Protein AF-A0A418JIR7-F1 (afdb_monomer_lite)

Foldseek 3Di:
DDPDDDDPDDPPDPPPPDQWDADPVRKTKHFDWWKWFAAQDKWFKFAPDPDPDPPGGPDIDHHRDMFIFGMWIDPPQFIWTWGADPVRGIIITGQFGWPPDDPDPTPTDDGSTDIGGPDD

Sequence (120 aa):
MEEGEVKQQEKKQVVKKTDWNKNKFGTWWKNEQATFKNGKEEIQVWTEGPFRIKGNEAGKLQPGTTINYDEVMLQDGHVWVGYDSFEGERLYLPVREWNGVAPPNHGLDELWGTINCVKI

Structure (mmCIF, N/CA/C/O backbone):
data_AF-A0A418JIR7-F1
#
_entry.id   AF-A0A418JIR7-F1
#
loop_
_atom_site.group_PDB
_atom_site.id
_atom_site.type_symbol
_atom_site.label_atom_id
_atom_site.label_alt_id
_atom_site.label_comp_id
_atom_site.label_asym_id
_atom_site.label_entity_id
_atom_site.label_seq_id
_atom_site.pdbx_PDB_ins_code
_atom_site.Cartn_x
_atom_site.Cartn_y
_atom_site.Cartn_z
_atom_site.occupancy
_atom_site.B_iso_or_equiv
_atom_site.auth_seq_id
_atom_site.auth_comp_id
_atom_site.auth_asym_id
_atom_site.auth_atom_id
_atom_site.pdbx_PDB_model_num
ATOM 1 N N . MET A 1 1 ? 28.979 5.745 -54.010 1.00 40.91 1 MET A N 1
ATOM 2 C CA . MET A 1 1 ? 28.923 6.189 -52.603 1.00 40.91 1 MET A CA 1
ATOM 3 C C . MET A 1 1 ? 27.454 6.322 -52.294 1.00 40.91 1 MET A C 1
ATOM 5 O O . MET A 1 1 ? 26.820 7.223 -52.818 1.00 40.91 1 MET A O 1
ATOM 9 N N . GLU A 1 2 ? 26.902 5.315 -51.633 1.00 43.56 2 GLU A N 1
ATOM 10 C CA . GLU A 1 2 ? 25.467 5.172 -51.405 1.00 43.56 2 GLU A CA 1
ATOM 11 C C . GLU A 1 2 ? 25.254 5.396 -49.909 1.00 43.56 2 GLU A C 1
ATOM 13 O O . GLU A 1 2 ? 25.610 4.550 -49.089 1.00 43.56 2 GLU A O 1
ATOM 18 N N . GLU A 1 3 ? 24.807 6.599 -49.547 1.00 46.19 3 GLU A N 1
ATOM 19 C CA . GLU A 1 3 ? 24.424 6.919 -48.175 1.00 46.19 3 GLU A CA 1
ATOM 20 C C . GLU A 1 3 ? 23.059 6.280 -47.914 1.00 46.19 3 GLU A C 1
ATOM 22 O O . GLU A 1 3 ? 22.012 6.788 -48.311 1.00 46.19 3 GLU A O 1
ATOM 27 N N . GLY A 1 4 ? 23.094 5.096 -47.305 1.00 39.72 4 GLY A N 1
ATOM 28 C CA . GLY A 1 4 ? 21.908 4.377 -46.867 1.00 39.72 4 GLY A CA 1
ATOM 29 C C . GLY A 1 4 ? 21.246 5.089 -45.689 1.00 39.72 4 GLY A C 1
ATOM 30 O O . GLY A 1 4 ? 21.764 5.095 -44.575 1.00 39.72 4 GLY A O 1
ATOM 31 N N . GLU A 1 5 ? 20.079 5.664 -45.952 1.00 52.94 5 GLU A N 1
ATOM 32 C CA . GLU A 1 5 ? 19.146 6.237 -44.986 1.00 52.94 5 GLU A CA 1
ATOM 33 C C . GLU A 1 5 ? 18.751 5.188 -43.922 1.00 52.94 5 GLU A C 1
ATOM 35 O O . GLU A 1 5 ? 18.120 4.167 -44.220 1.00 52.94 5 GLU A O 1
ATOM 40 N N . VAL A 1 6 ? 19.130 5.416 -42.661 1.00 46.94 6 VAL A N 1
ATOM 41 C CA . VAL A 1 6 ? 18.803 4.519 -41.542 1.00 46.94 6 VAL A CA 1
ATOM 42 C C . VAL A 1 6 ? 17.342 4.732 -41.140 1.00 46.94 6 VAL A C 1
ATOM 44 O O . VAL A 1 6 ? 17.013 5.609 -40.344 1.00 46.94 6 VAL A O 1
ATOM 47 N N . LYS A 1 7 ? 16.440 3.911 -41.687 1.00 40.41 7 LYS A N 1
ATOM 48 C CA . LYS A 1 7 ? 15.027 3.876 -41.285 1.00 40.41 7 LYS A CA 1
ATOM 49 C C . LYS A 1 7 ? 14.902 3.309 -39.869 1.00 40.41 7 LYS A C 1
ATOM 51 O O . LYS A 1 7 ? 15.023 2.101 -39.663 1.00 40.41 7 LYS A O 1
ATOM 56 N N . GLN A 1 8 ? 14.635 4.176 -38.894 1.00 41.47 8 GLN A N 1
ATOM 57 C CA . GLN A 1 8 ? 14.252 3.774 -37.541 1.00 41.47 8 GLN A CA 1
ATOM 58 C C . GLN A 1 8 ? 12.915 3.022 -37.594 1.00 41.47 8 GLN A C 1
ATOM 60 O O . GLN A 1 8 ? 11.850 3.604 -37.782 1.00 41.47 8 GLN A O 1
ATOM 65 N N . GLN A 1 9 ? 12.977 1.698 -37.461 1.00 37.78 9 GLN A N 1
ATOM 66 C CA . GLN A 1 9 ? 11.797 0.857 -37.307 1.00 37.78 9 GLN A CA 1
ATOM 67 C C . GLN A 1 9 ? 11.269 0.986 -35.877 1.00 37.78 9 GLN A C 1
ATOM 69 O O . GLN A 1 9 ? 11.790 0.390 -34.934 1.00 37.78 9 GLN A O 1
ATOM 74 N N . GLU A 1 10 ? 10.210 1.774 -35.733 1.00 48.31 10 GLU A N 1
ATOM 75 C CA . GLU A 1 10 ? 9.391 1.858 -34.532 1.00 48.31 10 GLU A CA 1
ATOM 76 C C . GLU A 1 10 ? 8.773 0.473 -34.260 1.00 48.31 10 GLU A C 1
ATOM 78 O O . GLU A 1 10 ? 7.893 -0.001 -34.987 1.00 48.31 10 GLU A O 1
ATOM 83 N N . LYS A 1 11 ? 9.273 -0.235 -33.238 1.00 40.53 11 LYS A N 1
ATOM 84 C CA . LYS A 1 11 ? 8.686 -1.501 -32.784 1.00 40.53 11 LYS A CA 1
ATOM 85 C C . LYS A 1 11 ? 7.297 -1.219 -32.210 1.00 40.53 11 LYS A C 1
ATOM 87 O O . LYS A 1 11 ? 7.151 -0.973 -31.016 1.00 40.53 11 LYS A O 1
ATOM 92 N N . LYS A 1 12 ? 6.266 -1.313 -33.054 1.00 42.75 12 LYS A N 1
ATOM 93 C CA . LYS A 1 12 ? 4.868 -1.462 -32.629 1.00 42.75 12 LYS A CA 1
ATOM 94 C C . LYS A 1 12 ? 4.725 -2.781 -31.874 1.00 42.75 12 LYS A C 1
ATOM 96 O O . LYS A 1 12 ? 4.469 -3.835 -32.452 1.00 42.75 12 LYS A O 1
ATOM 101 N N . GLN A 1 13 ? 4.946 -2.720 -30.567 1.00 39.22 13 GLN A N 1
ATOM 102 C CA . GLN A 1 13 ? 4.640 -3.806 -29.655 1.00 39.22 13 GLN A CA 1
ATOM 103 C C . GLN A 1 13 ? 3.121 -3.998 -29.671 1.00 39.22 13 GLN A C 1
ATOM 105 O O . GLN A 1 13 ? 2.370 -3.056 -29.430 1.00 39.22 13 GLN A O 1
ATOM 110 N N . VAL A 1 14 ? 2.667 -5.203 -30.018 1.00 45.50 14 VAL A N 1
ATOM 111 C CA . VAL A 1 14 ? 1.256 -5.599 -29.947 1.00 45.50 14 VAL A CA 1
ATOM 112 C C . VAL A 1 14 ? 0.835 -5.488 -28.483 1.00 45.50 14 VAL A C 1
ATOM 114 O O . VAL A 1 14 ? 1.116 -6.379 -27.681 1.00 45.50 14 VAL A O 1
ATOM 117 N N . VAL A 1 15 ? 0.239 -4.354 -28.112 1.00 48.41 15 VAL A N 1
ATOM 118 C CA . VAL A 1 15 ? -0.262 -4.102 -26.761 1.00 48.41 15 VAL A CA 1
ATOM 119 C C . VAL A 1 15 ? -1.428 -5.059 -26.548 1.00 48.41 15 VAL A C 1
ATOM 121 O O . VAL A 1 15 ? -2.556 -4.789 -26.959 1.00 48.41 15 VAL A O 1
ATOM 124 N N . LYS A 1 16 ? -1.163 -6.217 -25.928 1.00 49.16 16 LYS A N 1
ATOM 125 C CA . LYS A 1 16 ? -2.219 -6.958 -25.234 1.00 49.16 16 LYS A CA 1
ATOM 126 C C . LYS A 1 16 ? -2.874 -5.938 -24.309 1.00 49.16 16 LYS A C 1
ATOM 128 O O . LYS A 1 16 ? -2.177 -5.332 -23.503 1.00 49.16 16 LYS A O 1
ATOM 133 N N . LYS A 1 17 ? -4.168 -5.683 -24.498 1.00 50.69 17 LYS A N 1
ATOM 134 C CA . LYS A 1 17 ? -4.921 -4.685 -23.740 1.00 50.69 17 LYS A CA 1
ATOM 135 C C . LYS A 1 17 ? -4.984 -5.150 -22.286 1.00 50.69 17 LYS A C 1
ATOM 137 O O . LYS A 1 17 ? -5.842 -5.943 -21.923 1.00 50.69 17 LYS A O 1
ATOM 142 N N . THR A 1 18 ? -3.996 -4.758 -21.499 1.00 64.19 18 THR A N 1
ATOM 143 C CA . THR A 1 18 ? -3.972 -4.954 -20.056 1.00 64.19 18 THR A CA 1
ATOM 144 C C . THR A 1 18 ? -4.526 -3.694 -19.415 1.00 64.19 18 THR A C 1
ATOM 146 O O . THR A 1 18 ? -4.143 -2.605 -19.834 1.00 64.19 18 THR A O 1
ATOM 149 N N . ASP A 1 19 ? -5.336 -3.814 -18.365 1.00 81.12 19 ASP A N 1
ATOM 150 C CA . ASP A 1 19 ? -5.818 -2.660 -17.577 1.00 81.12 19 ASP A CA 1
ATOM 151 C C . ASP A 1 19 ? -4.695 -1.940 -16.799 1.00 81.12 19 ASP A C 1
ATOM 153 O O . ASP A 1 19 ? -4.929 -0.972 -16.081 1.00 81.12 19 ASP A O 1
ATOM 157 N N . TRP A 1 20 ? -3.460 -2.424 -16.944 1.00 83.50 20 TRP A N 1
ATOM 158 C CA . TRP A 1 20 ? -2.257 -1.893 -16.332 1.00 83.50 20 TRP A CA 1
ATOM 159 C C . TRP A 1 20 ? -1.692 -0.715 -17.125 1.00 83.50 20 TRP A C 1
ATOM 161 O O . TRP A 1 20 ? -1.268 -0.854 -18.273 1.00 83.50 20 TRP A O 1
ATOM 171 N N . ASN A 1 21 ? -1.617 0.428 -16.459 1.00 87.38 21 ASN A N 1
ATOM 172 C CA . ASN A 1 21 ? -0.887 1.613 -16.875 1.00 87.38 21 ASN A CA 1
ATOM 173 C C . ASN A 1 21 ? 0.527 1.586 -16.284 1.00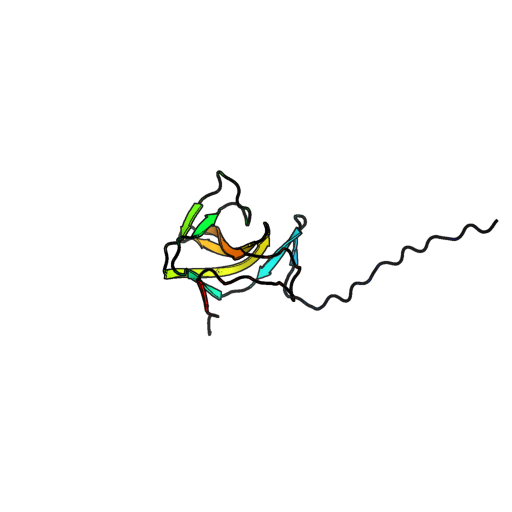 87.38 21 ASN A C 1
ATOM 175 O O . ASN A 1 21 ? 0.767 0.964 -15.252 1.00 87.38 21 ASN A O 1
ATOM 179 N N . LYS A 1 22 ? 1.478 2.281 -16.914 1.00 86.00 22 LYS A N 1
ATOM 180 C CA . LYS A 1 22 ? 2.845 2.439 -16.395 1.00 86.00 22 LYS A CA 1
ATOM 181 C C . LYS A 1 22 ? 3.175 3.918 -16.254 1.00 86.00 22 LYS A C 1
ATOM 183 O O . LYS A 1 22 ? 2.992 4.675 -17.204 1.00 86.00 22 LYS A O 1
ATOM 188 N N . ASN A 1 23 ? 3.650 4.338 -15.084 1.00 83.69 23 ASN A N 1
ATOM 189 C CA . ASN A 1 23 ? 4.041 5.729 -14.849 1.00 83.69 23 ASN A CA 1
ATOM 190 C C . ASN A 1 23 ? 5.514 5.993 -15.244 1.00 83.69 23 ASN A C 1
ATOM 192 O O . ASN A 1 23 ? 6.262 5.076 -15.590 1.00 83.69 23 ASN A O 1
ATOM 196 N N . LYS A 1 24 ? 5.949 7.262 -15.168 1.00 82.62 24 LYS A N 1
ATOM 197 C CA . LYS A 1 24 ? 7.333 7.682 -15.482 1.00 82.62 24 LYS A CA 1
ATOM 198 C C . LYS A 1 24 ? 8.393 7.031 -14.580 1.00 82.62 24 LYS A C 1
ATOM 200 O O . LYS A 1 24 ? 9.535 6.897 -15.002 1.00 82.62 24 LYS A O 1
ATOM 205 N N . PHE A 1 25 ? 8.009 6.613 -13.375 1.00 78.19 25 PHE A N 1
ATOM 206 C CA . PHE A 1 25 ? 8.864 5.912 -12.410 1.00 78.19 25 PHE A CA 1
ATOM 207 C C . PHE A 1 25 ? 8.950 4.403 -12.678 1.00 78.19 25 PHE A C 1
ATOM 209 O O . PHE A 1 25 ? 9.634 3.673 -11.967 1.00 78.19 25 PHE A O 1
ATOM 216 N N . GLY A 1 26 ? 8.243 3.914 -13.697 1.00 83.12 26 GLY A N 1
ATOM 217 C CA . GLY A 1 26 ? 8.179 2.502 -14.032 1.00 83.12 26 GLY A CA 1
ATOM 218 C C . GLY A 1 26 ? 7.242 1.677 -13.152 1.00 83.12 26 GLY A C 1
ATOM 219 O O . GLY A 1 26 ? 7.160 0.470 -13.379 1.00 83.12 26 GLY A O 1
ATOM 220 N N . THR A 1 27 ? 6.509 2.306 -12.225 1.00 85.56 27 THR A N 1
ATOM 221 C CA . THR A 1 27 ? 5.429 1.663 -11.468 1.00 85.56 27 THR A CA 1
ATOM 222 C C . THR A 1 27 ? 4.327 1.272 -12.434 1.00 85.56 27 THR A C 1
ATOM 224 O O . THR A 1 27 ? 3.820 2.120 -13.181 1.00 85.56 27 THR A O 1
ATOM 227 N N . TRP A 1 28 ? 3.928 0.007 -12.397 1.00 89.31 28 TRP A N 1
ATOM 228 C CA . TRP A 1 28 ? 2.680 -0.403 -13.025 1.00 89.31 28 TRP A CA 1
ATOM 229 C C . TRP A 1 28 ? 1.540 -0.145 -12.057 1.00 89.31 28 TRP A C 1
ATOM 231 O O . TRP A 1 28 ? 1.688 -0.435 -10.878 1.00 89.31 28 TRP A O 1
ATOM 241 N N . TRP A 1 29 ? 0.419 0.375 -12.529 1.00 90.69 29 TRP A N 1
ATOM 242 C CA . TRP A 1 29 ? -0.764 0.599 -11.708 1.00 90.69 29 TRP A CA 1
ATOM 243 C C . TRP A 1 29 ? -2.030 0.322 -12.509 1.00 90.69 29 TRP A C 1
ATOM 245 O O . TRP A 1 29 ? -2.052 0.478 -13.731 1.00 90.69 29 TRP A O 1
ATOM 255 N N . LYS A 1 30 ? -3.085 -0.108 -11.830 1.00 89.88 30 LYS A N 1
ATOM 256 C CA . LYS A 1 30 ? -4.428 -0.240 -12.392 1.00 89.88 30 LYS A CA 1
ATOM 257 C C . LYS A 1 30 ? -5.457 0.107 -11.329 1.00 89.88 30 LYS A C 1
ATOM 259 O O . LYS A 1 30 ? -5.216 -0.114 -10.144 1.00 89.88 30 LYS A O 1
ATOM 264 N N . ASN A 1 31 ? -6.623 0.554 -11.773 1.00 89.94 31 ASN A N 1
ATOM 265 C CA . ASN A 1 31 ? -7.767 0.703 -10.885 1.00 89.94 31 ASN A CA 1
ATOM 266 C C . ASN A 1 31 ? -8.448 -0.655 -10.757 1.00 89.94 31 ASN A C 1
ATOM 268 O O . ASN A 1 31 ? -8.892 -1.236 -11.748 1.00 89.94 31 ASN A O 1
ATOM 272 N N . GLU A 1 32 ? -8.506 -1.165 -9.539 1.00 88.19 32 GLU A N 1
ATOM 273 C CA . GLU A 1 32 ? -9.194 -2.401 -9.204 1.00 88.19 32 GLU A CA 1
ATOM 274 C C . GLU A 1 32 ? -9.780 -2.234 -7.812 1.00 88.19 32 GLU A C 1
ATOM 276 O O . GLU A 1 32 ? -9.047 -2.044 -6.847 1.00 88.19 32 GLU A O 1
ATOM 281 N N . GLN A 1 33 ? -11.104 -2.321 -7.727 1.00 89.69 33 GLN A N 1
ATOM 282 C CA . GLN A 1 33 ? -11.802 -2.279 -6.455 1.00 89.69 33 GLN A CA 1
ATOM 283 C C . G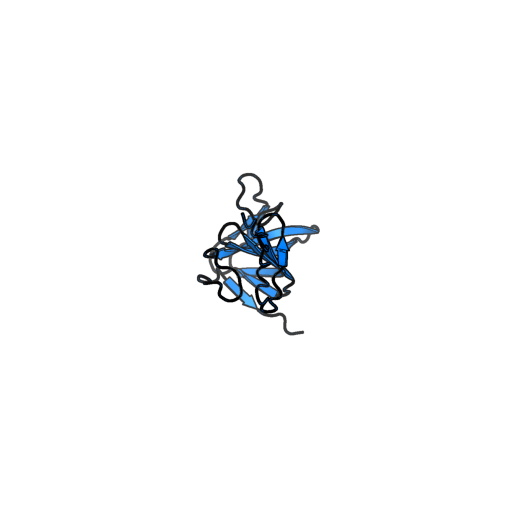LN A 1 33 ? -12.012 -3.691 -5.935 1.00 89.69 33 GLN A C 1
ATOM 285 O O . GLN A 1 33 ? -12.729 -4.489 -6.546 1.00 89.69 33 GLN A O 1
ATOM 290 N N . ALA A 1 34 ? -11.395 -4.001 -4.801 1.00 90.44 34 ALA A N 1
ATOM 291 C CA . ALA A 1 34 ? -11.657 -5.239 -4.092 1.00 90.44 34 ALA A CA 1
ATOM 292 C C . ALA A 1 34 ? -11.364 -5.094 -2.599 1.00 90.44 34 ALA A C 1
ATOM 294 O O . ALA A 1 34 ? -10.894 -4.068 -2.105 1.00 90.44 34 ALA A O 1
ATOM 295 N N . THR A 1 35 ? -11.654 -6.162 -1.871 1.00 91.75 35 THR A N 1
ATOM 296 C CA . THR A 1 35 ? -11.464 -6.222 -0.433 1.00 91.75 35 THR A CA 1
ATOM 297 C C . THR A 1 35 ? -10.294 -7.142 -0.121 1.00 91.75 35 THR A C 1
ATOM 299 O O . THR A 1 35 ? -10.368 -8.347 -0.366 1.00 91.75 35 THR A O 1
ATOM 302 N N . PHE A 1 36 ? -9.221 -6.602 0.450 1.00 93.31 36 PHE A N 1
ATOM 303 C CA . PHE A 1 36 ? -8.110 -7.393 0.967 1.00 93.31 36 PHE A CA 1
ATOM 304 C C . PHE A 1 36 ? -8.315 -7.657 2.457 1.00 93.31 36 PHE A C 1
ATOM 306 O O . PHE A 1 36 ? -8.449 -6.738 3.262 1.00 93.31 36 PHE A O 1
ATOM 313 N N . LYS A 1 37 ? -8.323 -8.930 2.839 1.00 92.88 37 LYS A N 1
ATOM 314 C CA . LYS A 1 37 ? -8.278 -9.357 4.233 1.00 92.88 37 LYS A CA 1
ATOM 315 C C . LYS A 1 37 ? -6.876 -9.844 4.548 1.00 92.88 37 LYS A C 1
ATOM 317 O O . LYS A 1 37 ? -6.432 -10.837 3.968 1.00 92.88 37 LYS A O 1
ATOM 322 N N . ASN A 1 38 ? -6.227 -9.169 5.489 1.00 93.38 38 ASN A N 1
ATOM 323 C CA . ASN A 1 38 ? -4.918 -9.547 5.986 1.00 93.38 38 ASN A CA 1
ATOM 324 C C . ASN A 1 38 ? -4.946 -10.971 6.558 1.00 93.38 38 ASN A C 1
ATOM 326 O O . ASN A 1 38 ? -5.926 -11.386 7.186 1.00 93.38 38 ASN A O 1
ATOM 330 N N . GLY A 1 39 ? -3.871 -11.716 6.316 1.00 91.62 39 GLY A N 1
ATOM 331 C CA . GLY A 1 39 ? -3.681 -13.074 6.790 1.00 91.62 39 GLY A CA 1
ATOM 332 C C . GLY A 1 39 ? -3.338 -13.129 8.277 1.00 91.62 39 GLY A C 1
ATOM 333 O O . GLY A 1 39 ? -4.062 -12.610 9.128 1.00 91.62 39 GLY A O 1
ATOM 334 N N . LYS A 1 40 ? -2.252 -13.840 8.591 1.00 88.75 40 LYS A N 1
ATOM 335 C CA . LYS A 1 40 ? -1.841 -14.146 9.971 1.00 88.75 40 LYS A CA 1
ATOM 336 C C . LYS A 1 40 ? -0.788 -13.191 10.527 1.00 88.75 40 LYS A C 1
ATOM 338 O O . LYS A 1 40 ? -0.619 -13.152 11.741 1.00 88.75 40 LYS A O 1
ATOM 343 N N . GLU A 1 41 ? -0.093 -12.459 9.667 1.00 90.44 41 GLU A N 1
ATOM 344 C CA . GLU A 1 41 ? 1.036 -11.610 10.045 1.00 90.44 41 GLU A CA 1
ATOM 345 C C . GLU A 1 41 ? 0.669 -10.130 9.951 1.00 90.44 41 GLU A C 1
ATOM 347 O O . GLU A 1 41 ? -0.226 -9.734 9.202 1.00 90.44 41 GLU A O 1
ATOM 352 N N . GLU A 1 42 ? 1.333 -9.305 10.758 1.00 93.56 42 GLU A N 1
ATOM 353 C CA . GLU A 1 42 ? 1.209 -7.857 10.637 1.00 93.56 42 GLU A CA 1
ATOM 354 C C . GLU A 1 42 ? 1.869 -7.403 9.333 1.00 93.56 42 GLU A C 1
ATOM 356 O O . GLU A 1 42 ? 3.005 -7.785 9.051 1.00 93.56 42 GLU A O 1
ATOM 361 N N . ILE A 1 43 ? 1.200 -6.543 8.569 1.00 93.88 43 ILE A N 1
ATOM 362 C CA . ILE A 1 43 ? 1.782 -5.964 7.354 1.00 93.88 43 ILE A CA 1
ATOM 363 C C . ILE A 1 43 ? 2.084 -4.489 7.606 1.00 93.88 43 ILE A C 1
ATOM 365 O O . ILE A 1 43 ? 1.219 -3.734 8.050 1.00 93.88 43 ILE A O 1
ATOM 369 N N . GLN A 1 44 ? 3.313 -4.069 7.312 1.00 94.94 44 GLN A N 1
ATOM 370 C CA . GLN A 1 44 ? 3.704 -2.664 7.383 1.00 94.94 44 GLN A CA 1
ATOM 371 C C . GLN A 1 44 ? 2.973 -1.854 6.304 1.00 94.94 44 GLN A C 1
ATOM 373 O O . GLN A 1 44 ? 3.092 -2.145 5.114 1.00 94.94 44 GLN A O 1
ATOM 378 N N . VAL A 1 45 ? 2.251 -0.823 6.731 1.00 94.44 45 VAL A N 1
ATOM 379 C CA . VAL A 1 45 ? 1.585 0.159 5.874 1.00 94.44 45 V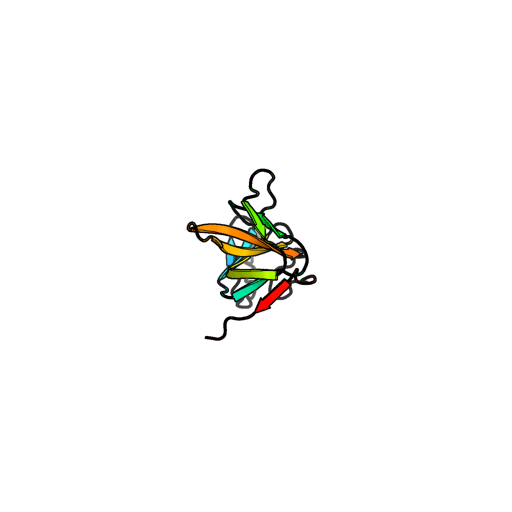AL A CA 1
ATOM 380 C C . VAL A 1 45 ? 2.526 1.332 5.642 1.00 94.44 45 VAL A C 1
ATOM 382 O O . VAL A 1 45 ? 3.214 1.782 6.567 1.00 94.44 45 VAL A O 1
ATOM 385 N N . TRP A 1 46 ? 2.530 1.835 4.416 1.00 94.94 46 TRP A N 1
ATOM 386 C CA . TRP A 1 46 ? 3.375 2.936 3.982 1.00 94.94 46 TRP A CA 1
ATOM 387 C C . TRP A 1 46 ? 2.526 4.118 3.527 1.00 94.94 46 TRP A C 1
ATOM 389 O O . TRP A 1 46 ? 1.413 3.945 3.025 1.00 94.94 46 TRP A O 1
ATOM 399 N N . THR A 1 47 ? 3.075 5.313 3.697 1.00 91.62 47 THR A N 1
ATOM 400 C CA . THR A 1 47 ? 2.555 6.561 3.135 1.00 91.62 47 THR A CA 1
ATOM 401 C C . THR A 1 47 ? 3.486 7.066 2.020 1.00 91.62 47 THR A C 1
ATOM 403 O O . THR A 1 47 ? 4.544 6.489 1.765 1.00 91.62 47 THR A O 1
ATOM 406 N N . GLU A 1 48 ? 3.071 8.107 1.301 1.00 87.44 48 GLU A N 1
ATOM 407 C CA . GLU A 1 48 ? 3.749 8.731 0.146 1.00 87.44 48 GLU A CA 1
ATOM 408 C C . GLU A 1 48 ? 3.902 7.883 -1.133 1.00 87.44 48 GLU A C 1
ATOM 410 O O . GLU A 1 48 ? 4.067 8.450 -2.216 1.00 87.44 48 GLU A O 1
ATOM 415 N N . GLY A 1 49 ? 3.814 6.551 -1.071 1.00 88.56 49 GLY A N 1
ATOM 416 C CA . GLY A 1 49 ? 3.781 5.715 -2.272 1.00 88.56 49 GLY A CA 1
ATOM 417 C C . GLY A 1 49 ? 4.097 4.233 -2.059 1.00 88.56 49 GLY A C 1
ATOM 418 O O . GLY A 1 49 ? 4.374 3.797 -0.942 1.00 88.56 49 GLY A O 1
ATOM 419 N N . PRO A 1 50 ? 4.113 3.443 -3.149 1.00 89.00 50 PRO A N 1
ATOM 420 C CA . PRO A 1 50 ? 4.430 2.016 -3.127 1.00 89.00 50 PRO A CA 1
ATOM 421 C C . PRO A 1 50 ? 5.952 1.769 -3.068 1.00 89.00 50 PRO A C 1
ATOM 423 O O . PRO A 1 50 ? 6.529 1.125 -3.947 1.00 89.00 50 PRO A O 1
ATOM 426 N N . PHE A 1 51 ? 6.614 2.331 -2.054 1.00 89.44 51 PHE A N 1
ATOM 427 C CA . PHE A 1 51 ? 8.051 2.198 -1.814 1.00 89.44 51 PHE A CA 1
ATOM 428 C C . PHE A 1 51 ? 8.321 1.971 -0.324 1.00 89.44 51 PHE A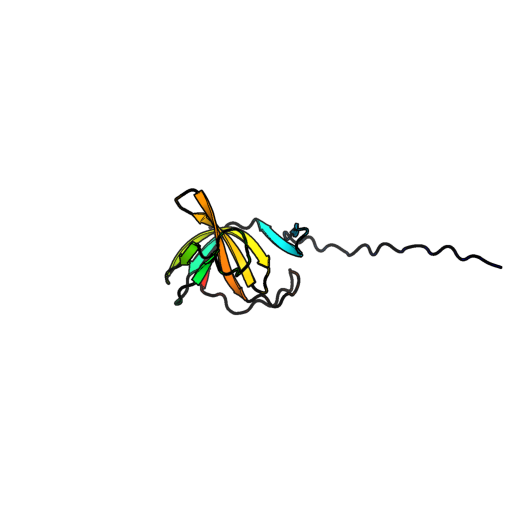 C 1
ATOM 430 O O . PHE A 1 51 ? 7.793 2.684 0.525 1.00 89.44 51 PHE A O 1
ATOM 437 N N . ARG A 1 52 ? 9.197 1.017 0.009 1.00 89.56 52 ARG A N 1
ATOM 438 C CA . ARG A 1 52 ? 9.605 0.743 1.398 1.00 89.56 52 ARG A CA 1
ATOM 439 C C . ARG A 1 52 ? 10.720 1.697 1.841 1.00 89.56 52 ARG A C 1
ATOM 441 O O . ARG A 1 52 ? 11.876 1.298 1.980 1.00 89.56 52 ARG A O 1
ATOM 448 N N . ILE A 1 53 ? 10.387 2.978 2.008 1.00 89.88 53 ILE A N 1
ATOM 449 C CA . ILE A 1 53 ? 11.331 4.037 2.402 1.00 89.88 53 ILE A CA 1
ATOM 450 C C . ILE A 1 53 ? 11.254 4.268 3.908 1.00 89.88 53 ILE A C 1
ATOM 452 O O . ILE A 1 53 ? 10.229 4.705 4.422 1.00 89.88 53 ILE A O 1
ATOM 456 N N . LYS A 1 54 ? 12.363 4.037 4.615 1.00 88.62 54 LYS A N 1
ATOM 457 C CA . LYS A 1 54 ? 12.466 4.318 6.053 1.00 88.62 54 LYS A CA 1
ATOM 458 C C . LYS A 1 54 ? 12.111 5.784 6.351 1.00 88.62 54 LYS A C 1
ATOM 460 O O . LYS A 1 54 ? 12.757 6.681 5.816 1.00 88.62 54 LYS A O 1
ATOM 465 N N . GLY A 1 55 ? 11.156 6.003 7.248 1.00 88.38 55 GLY A N 1
ATOM 466 C CA . GLY A 1 55 ? 10.570 7.303 7.583 1.00 88.38 55 GLY A CA 1
ATOM 467 C C . GLY A 1 55 ? 9.117 7.462 7.121 1.00 88.38 55 GLY A C 1
ATOM 468 O O . GLY A 1 55 ? 8.421 8.316 7.662 1.00 88.38 55 GLY A O 1
ATOM 469 N N . ASN A 1 56 ? 8.653 6.625 6.185 1.00 91.44 56 ASN A N 1
ATOM 470 C CA . ASN A 1 56 ? 7.313 6.701 5.591 1.00 91.44 56 ASN A CA 1
ATOM 471 C C . ASN A 1 56 ? 6.381 5.583 6.088 1.00 91.44 56 ASN A C 1
ATOM 473 O O . ASN A 1 56 ? 5.384 5.246 5.446 1.00 91.44 56 ASN A O 1
ATOM 477 N N . GLU A 1 57 ? 6.713 4.962 7.216 1.00 92.94 57 GLU A N 1
ATOM 478 C CA . GLU A 1 57 ? 5.858 3.999 7.897 1.00 92.94 57 GLU A CA 1
ATOM 479 C C . GLU A 1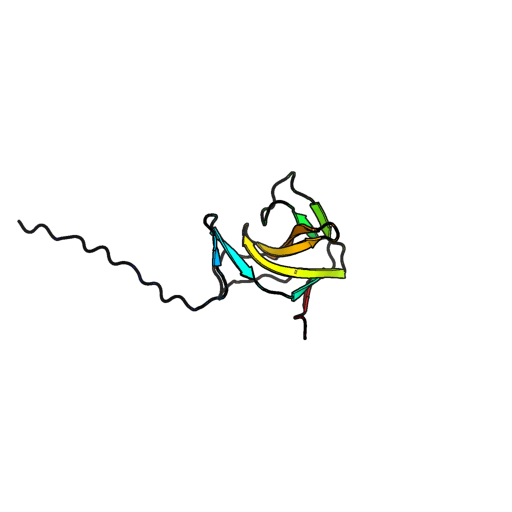 57 ? 4.613 4.693 8.479 1.00 92.94 57 GLU A C 1
ATOM 481 O O . GLU A 1 57 ? 4.713 5.446 9.444 1.00 92.94 57 GLU A O 1
ATOM 486 N N . ALA A 1 58 ? 3.426 4.406 7.938 1.00 91.56 58 ALA A N 1
ATOM 487 C CA . ALA A 1 58 ? 2.171 4.970 8.447 1.00 91.56 58 ALA A CA 1
ATOM 488 C C . ALA A 1 58 ? 1.636 4.198 9.666 1.00 91.56 58 ALA A C 1
ATOM 490 O O . ALA A 1 58 ? 1.102 4.766 10.615 1.00 91.56 58 ALA A O 1
ATOM 491 N N . GLY A 1 59 ? 1.774 2.872 9.650 1.00 91.88 59 GLY A N 1
ATOM 492 C CA . GLY A 1 59 ? 1.258 2.001 10.701 1.00 91.88 59 GLY A CA 1
ATOM 493 C C . GLY A 1 59 ? 1.355 0.532 10.318 1.00 91.88 59 GLY A C 1
ATOM 494 O O . GLY A 1 59 ? 1.960 0.182 9.311 1.00 91.88 59 GLY A O 1
ATOM 495 N N . LYS A 1 60 ? 0.753 -0.349 11.114 1.00 93.56 60 LYS A N 1
ATOM 496 C CA . LYS A 1 60 ? 0.716 -1.786 10.823 1.00 93.56 60 LYS A CA 1
ATOM 497 C C . LYS A 1 60 ? -0.713 -2.273 10.695 1.00 93.56 60 LYS A C 1
ATOM 499 O O . LYS A 1 60 ? -1.534 -2.049 11.585 1.00 93.56 60 LYS A O 1
ATOM 504 N N . LEU A 1 61 ? -0.990 -2.983 9.609 1.00 93.19 61 LEU A N 1
ATOM 505 C CA . LEU A 1 61 ? -2.251 -3.670 9.421 1.00 93.19 61 LEU A CA 1
ATOM 506 C C . LEU A 1 61 ? -2.239 -4.953 10.252 1.00 93.19 61 LEU A C 1
ATOM 508 O O . LEU A 1 61 ? -1.427 -5.847 10.018 1.00 93.19 61 LEU A O 1
ATOM 512 N N . GLN A 1 62 ? -3.143 -5.039 11.223 1.00 94.88 62 GLN A N 1
ATOM 513 C CA . GLN A 1 62 ? -3.235 -6.189 12.119 1.00 94.88 62 G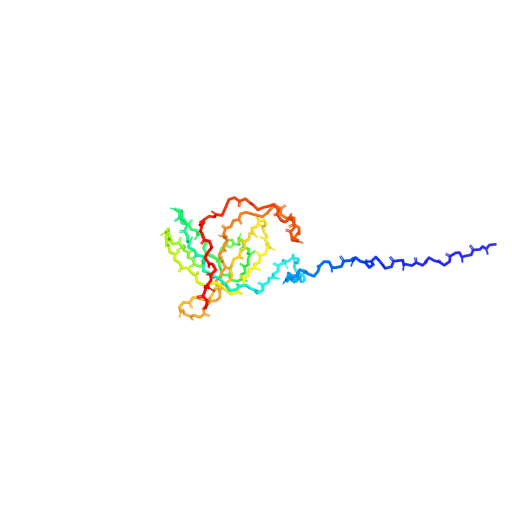LN A CA 1
ATOM 514 C C . GLN A 1 62 ? -3.750 -7.440 11.378 1.00 94.88 62 GLN A C 1
ATOM 516 O O . GLN A 1 62 ? -4.524 -7.304 10.418 1.00 94.88 62 GLN A O 1
ATOM 521 N N . PRO A 1 63 ? -3.367 -8.658 11.799 1.00 93.75 63 PRO A N 1
ATOM 522 C CA . PRO A 1 63 ? -3.870 -9.908 11.234 1.00 93.75 63 PRO A CA 1
ATOM 523 C C . PRO A 1 63 ? -5.400 -9.968 11.214 1.00 93.75 63 PRO A C 1
ATOM 525 O O . PRO A 1 63 ? -6.067 -9.509 12.140 1.00 93.75 63 PRO A O 1
ATOM 528 N N . GLY A 1 64 ? -5.978 -10.522 10.149 1.00 92.25 64 GLY A N 1
ATOM 529 C CA . GLY A 1 64 ? -7.431 -10.622 9.978 1.00 92.25 64 GLY A CA 1
ATOM 530 C C . GLY A 1 64 ? -8.159 -9.306 9.667 1.00 92.25 64 GLY A C 1
ATOM 531 O O . GLY A 1 64 ? -9.359 -9.353 9.372 1.00 92.25 64 GLY A O 1
ATOM 532 N N . THR A 1 65 ? -7.469 -8.159 9.686 1.00 91.56 65 THR A N 1
ATOM 533 C CA . THR A 1 65 ? -8.057 -6.857 9.334 1.00 91.56 65 THR A CA 1
ATOM 534 C C . THR A 1 65 ? -8.419 -6.824 7.860 1.00 91.56 65 THR A C 1
ATOM 536 O O . THR A 1 65 ? -7.695 -7.345 7.015 1.00 91.56 65 THR A O 1
ATOM 539 N N . THR A 1 66 ? -9.554 -6.211 7.548 1.00 91.88 66 THR A N 1
ATOM 540 C CA . THR A 1 66 ? -10.063 -6.104 6.184 1.00 91.88 66 THR A CA 1
ATOM 541 C C . THR A 1 66 ? -10.002 -4.656 5.721 1.00 91.88 66 THR A C 1
ATOM 543 O O . THR A 1 66 ? -10.441 -3.766 6.444 1.00 91.88 66 THR A O 1
ATOM 546 N N . ILE A 1 67 ? -9.469 -4.434 4.523 1.00 91.69 67 ILE A N 1
ATOM 547 C CA . ILE A 1 67 ? -9.372 -3.130 3.868 1.00 91.69 67 ILE A CA 1
ATOM 548 C C . ILE A 1 67 ? -10.009 -3.199 2.481 1.00 91.69 67 ILE A C 1
ATOM 550 O O . ILE A 1 67 ? -9.898 -4.206 1.780 1.00 91.69 67 ILE A O 1
ATOM 554 N N . ASN A 1 68 ? -10.687 -2.127 2.088 1.00 92.69 68 ASN A N 1
ATOM 555 C CA . ASN A 1 68 ? -11.195 -1.963 0.732 1.00 92.69 68 ASN A CA 1
ATOM 556 C C . ASN A 1 68 ? -10.217 -1.072 -0.016 1.00 92.69 68 ASN A C 1
ATOM 558 O O . ASN A 1 68 ? -9.966 0.044 0.427 1.00 92.69 68 ASN A O 1
ATOM 562 N N . TYR A 1 69 ? -9.660 -1.582 -1.104 1.00 93.44 69 TYR A N 1
ATOM 563 C CA . TYR A 1 69 ? -8.733 -0.850 -1.952 1.00 93.44 69 TYR A CA 1
ATOM 564 C C . TYR A 1 69 ? -9.384 -0.574 -3.304 1.00 93.44 69 TYR A C 1
ATOM 566 O O . TYR A 1 69 ? -10.287 -1.304 -3.716 1.00 93.44 69 TYR A O 1
ATOM 574 N N . ASP A 1 70 ? -8.919 0.466 -3.985 1.00 92.88 70 ASP A N 1
ATOM 575 C CA . ASP A 1 70 ? -9.392 0.871 -5.316 1.00 92.88 70 ASP A CA 1
ATOM 576 C C . ASP A 1 70 ? -8.285 0.888 -6.378 1.00 92.88 70 ASP A C 1
ATOM 578 O O . ASP A 1 70 ? -8.566 0.985 -7.578 1.00 92.88 70 ASP A O 1
ATOM 582 N N . GLU A 1 71 ? -7.032 0.733 -5.953 1.00 91.88 71 GLU A N 1
ATOM 583 C CA . GLU A 1 71 ? -5.865 0.769 -6.823 1.00 91.88 71 GLU A CA 1
ATOM 584 C C . GLU A 1 71 ? -4.906 -0.373 -6.499 1.00 91.88 71 GLU A C 1
ATOM 586 O O . GLU A 1 71 ? -4.683 -0.712 -5.337 1.00 91.88 71 GLU A O 1
ATOM 591 N N . VAL A 1 72 ? -4.300 -0.949 -7.535 1.00 92.00 72 VAL A N 1
ATOM 592 C CA . VAL A 1 72 ? -3.253 -1.966 -7.414 1.00 92.00 72 VAL A CA 1
ATOM 593 C C . VAL A 1 72 ? -2.024 -1.488 -8.161 1.00 92.00 72 VAL A C 1
ATOM 595 O O . VAL A 1 72 ? -2.120 -1.110 -9.328 1.00 92.00 72 VAL A O 1
ATOM 598 N N . MET A 1 73 ? -0.860 -1.564 -7.523 1.00 92.19 73 MET A N 1
ATOM 599 C CA . MET A 1 73 ? 0.418 -1.159 -8.098 1.00 92.19 73 MET A CA 1
ATOM 600 C C . MET A 1 73 ? 1.449 -2.291 -8.041 1.00 92.19 73 MET A C 1
ATOM 602 O O . MET A 1 73 ? 1.417 -3.138 -7.156 1.00 92.19 73 MET A O 1
ATOM 606 N N . LEU A 1 74 ? 2.390 -2.302 -8.982 1.00 89.94 74 LEU A N 1
ATOM 607 C CA . LEU A 1 74 ? 3.570 -3.165 -8.981 1.00 89.94 74 LEU A CA 1
ATOM 608 C C . LEU A 1 74 ? 4.800 -2.270 -8.952 1.00 89.94 74 LEU A C 1
ATOM 610 O O . LEU A 1 74 ? 5.073 -1.543 -9.916 1.00 89.94 74 LEU A O 1
ATOM 614 N N . GLN A 1 75 ? 5.512 -2.306 -7.833 1.00 89.62 75 GLN A N 1
ATOM 615 C CA . GLN A 1 75 ? 6.705 -1.502 -7.602 1.00 89.62 75 GLN A CA 1
ATOM 616 C C . GLN A 1 75 ? 7.549 -2.131 -6.495 1.00 89.62 75 GLN A C 1
ATOM 618 O O . GLN A 1 75 ? 7.028 -2.873 -5.667 1.00 89.62 75 GLN A O 1
ATOM 623 N N . ASP A 1 76 ? 8.851 -1.855 -6.483 1.00 88.19 76 ASP A N 1
ATOM 624 C CA . ASP A 1 76 ? 9.763 -2.284 -5.414 1.00 88.19 76 ASP A CA 1
ATOM 625 C C . ASP A 1 76 ? 9.739 -3.807 -5.146 1.00 88.19 76 ASP A C 1
ATOM 627 O O . ASP A 1 76 ? 9.870 -4.283 -4.018 1.00 88.19 76 ASP A O 1
ATOM 631 N N . GLY A 1 77 ? 9.501 -4.594 -6.200 1.00 88.06 77 GLY A N 1
ATOM 632 C CA . GLY A 1 77 ? 9.387 -6.051 -6.107 1.00 88.06 77 GLY A CA 1
ATOM 633 C C . GLY A 1 77 ? 8.173 -6.543 -5.311 1.00 88.06 77 GLY A C 1
ATOM 634 O O . GLY A 1 77 ? 8.185 -7.667 -4.826 1.00 88.06 77 GLY A O 1
ATOM 635 N N . HIS A 1 78 ? 7.143 -5.712 -5.138 1.00 91.00 78 HIS A N 1
ATOM 636 C CA . HIS A 1 78 ? 5.912 -6.059 -4.429 1.00 91.00 78 HIS A CA 1
ATOM 637 C C . HIS A 1 78 ? 4.680 -5.650 -5.234 1.00 91.00 78 HIS A C 1
ATOM 639 O O . HIS A 1 78 ? 4.708 -4.724 -6.054 1.00 91.00 78 HIS A O 1
ATOM 645 N N . VAL A 1 79 ? 3.580 -6.356 -4.984 1.00 91.50 79 VAL A N 1
ATOM 646 C CA . VAL A 1 79 ? 2.245 -5.882 -5.339 1.00 91.50 79 VAL A CA 1
ATOM 647 C C . VAL A 1 79 ? 1.722 -5.066 -4.175 1.00 91.50 79 VAL A C 1
ATOM 649 O O . VAL A 1 79 ? 1.677 -5.543 -3.041 1.00 91.50 79 VAL A O 1
ATOM 652 N N . TRP A 1 80 ? 1.292 -3.856 -4.478 1.00 94.19 80 TRP A N 1
ATOM 653 C CA . TRP A 1 80 ? 0.746 -2.907 -3.532 1.00 94.19 80 TRP A CA 1
ATOM 654 C C . TRP A 1 80 ? -0.722 -2.683 -3.824 1.00 94.19 80 TRP A C 1
ATOM 656 O O . TRP A 1 80 ? -1.139 -2.719 -4.982 1.00 94.19 80 TRP A O 1
ATOM 666 N N . VAL A 1 81 ? -1.485 -2.394 -2.784 1.00 94.81 81 VAL A N 1
ATOM 667 C CA . VAL A 1 81 ? -2.852 -1.903 -2.901 1.00 94.81 81 VAL A CA 1
ATOM 668 C C . VAL A 1 81 ? -2.954 -0.524 -2.265 1.00 94.81 81 VAL A C 1
ATOM 670 O O . VAL A 1 81 ? -2.340 -0.269 -1.227 1.00 94.81 81 VAL A O 1
ATOM 673 N N . GLY A 1 82 ? -3.683 0.365 -2.930 1.00 95.12 82 GLY A N 1
ATOM 674 C CA . GLY A 1 82 ? -3.940 1.732 -2.503 1.00 95.12 82 GLY A CA 1
ATOM 675 C C . GLY A 1 82 ? -5.338 1.823 -1.918 1.00 95.12 82 GLY A C 1
ATOM 676 O O . GLY A 1 82 ? -6.302 1.411 -2.565 1.00 95.12 82 GLY A O 1
ATOM 677 N N . TYR A 1 83 ? -5.433 2.326 -0.695 1.00 93.94 83 TYR A N 1
ATOM 678 C CA . TYR A 1 83 ? -6.701 2.544 -0.013 1.00 93.94 83 TYR A CA 1
ATOM 679 C C . TYR A 1 83 ? -6.652 3.842 0.780 1.00 93.94 83 TYR A C 1
ATOM 681 O O . TYR A 1 83 ? -5.586 4.276 1.216 1.00 93.94 83 TYR A O 1
ATOM 689 N N . ASP A 1 84 ? -7.812 4.448 0.985 1.00 92.69 84 ASP A N 1
ATOM 690 C CA . ASP A 1 84 ? -7.932 5.630 1.826 1.00 92.69 84 ASP A CA 1
ATOM 691 C C . ASP A 1 84 ? -8.234 5.221 3.270 1.00 92.69 84 ASP A C 1
ATOM 693 O O . ASP A 1 84 ? -9.084 4.365 3.548 1.00 92.69 84 ASP A O 1
ATOM 697 N N . SER A 1 85 ? -7.496 5.811 4.207 1.00 88.75 85 SER A N 1
ATOM 698 C CA . SER A 1 85 ? -7.727 5.640 5.637 1.00 88.75 85 SER A CA 1
ATOM 699 C C . SER A 1 85 ? -9.038 6.313 6.061 1.00 88.75 85 SER A C 1
ATOM 701 O O . SER A 1 85 ? -9.634 7.096 5.321 1.00 88.75 85 SER A O 1
ATOM 703 N N . PHE A 1 86 ? -9.486 6.057 7.294 1.00 83.88 86 PHE A N 1
ATOM 704 C CA . PHE A 1 86 ? -10.654 6.750 7.851 1.00 83.88 86 PHE A CA 1
ATOM 705 C C . PHE A 1 86 ? -10.476 8.281 7.893 1.00 83.88 86 PHE A C 1
ATOM 707 O O . PHE A 1 86 ? -11.453 9.019 7.802 1.00 83.88 86 PHE A O 1
ATOM 714 N N . GLU A 1 87 ? -9.234 8.756 7.993 1.00 87.06 87 GLU A N 1
ATOM 715 C CA . GLU A 1 87 ? -8.888 10.181 8.004 1.00 87.06 87 GLU A CA 1
ATOM 716 C C . GLU A 1 87 ? -8.739 10.768 6.587 1.00 87.06 87 GLU A C 1
ATOM 718 O O . GLU A 1 87 ? -8.488 11.962 6.439 1.00 87.06 87 GLU A O 1
ATOM 723 N N . GLY A 1 88 ? -8.928 9.953 5.540 1.00 88.12 88 GLY A N 1
ATOM 724 C CA . GLY A 1 88 ? -8.777 10.358 4.141 1.00 88.12 88 GLY A CA 1
ATOM 725 C C . GLY A 1 88 ? -7.324 10.405 3.662 1.00 88.12 88 GLY A C 1
ATOM 726 O O . GLY A 1 88 ? -7.037 11.034 2.646 1.00 88.12 88 GLY A O 1
ATOM 727 N N . GLU A 1 89 ? -6.401 9.770 4.388 1.00 90.75 89 GLU A N 1
ATOM 728 C CA . GLU A 1 89 ? -5.004 9.654 3.970 1.00 90.75 89 GLU A CA 1
ATOM 729 C C . GLU A 1 89 ? -4.822 8.460 3.025 1.00 90.75 89 GLU A C 1
ATOM 731 O O . GLU A 1 89 ? -5.297 7.359 3.313 1.00 90.75 89 GLU A O 1
ATOM 736 N N . ARG A 1 90 ? -4.108 8.666 1.912 1.00 93.50 90 ARG A N 1
ATOM 737 C CA . ARG A 1 90 ? -3.813 7.608 0.941 1.00 93.50 90 ARG A CA 1
ATOM 738 C C . ARG A 1 90 ? -2.703 6.706 1.469 1.00 93.50 90 ARG A C 1
ATOM 740 O O . ARG A 1 90 ? -1.549 7.123 1.573 1.00 93.50 90 ARG A O 1
ATOM 747 N N . LEU A 1 91 ? -3.054 5.457 1.744 1.00 95.06 91 LEU A N 1
ATOM 748 C CA . LEU A 1 91 ? -2.157 4.449 2.287 1.00 95.06 91 LEU A CA 1
ATOM 749 C C . LEU A 1 91 ? -1.849 3.367 1.255 1.00 95.06 91 LEU A C 1
ATOM 751 O O . LEU A 1 91 ? -2.687 2.991 0.432 1.00 95.06 91 LEU A O 1
ATOM 755 N N . TYR A 1 92 ? -0.628 2.845 1.336 1.00 95.31 92 TYR A N 1
ATOM 756 C CA . TYR A 1 92 ? -0.103 1.827 0.438 1.00 95.31 92 TYR A CA 1
ATOM 757 C C . TYR A 1 92 ? 0.278 0.591 1.243 1.00 95.31 92 TYR A C 1
ATOM 759 O O . TYR A 1 92 ? 1.119 0.636 2.145 1.00 95.31 92 TYR A O 1
ATOM 767 N N . LEU A 1 93 ? -0.345 -0.535 0.905 1.00 94.94 93 LEU A N 1
ATOM 768 C CA . LEU A 1 93 ? -0.131 -1.808 1.582 1.00 94.94 93 LEU A CA 1
ATOM 769 C C . LEU A 1 93 ? 0.478 -2.828 0.614 1.00 94.94 93 LEU A C 1
ATOM 771 O O . LEU A 1 93 ? -0.159 -3.148 -0.391 1.00 94.94 93 LEU A O 1
ATOM 775 N N . PRO A 1 94 ? 1.663 -3.384 0.903 1.00 94.75 94 PRO A N 1
ATOM 776 C CA . PRO A 1 94 ? 2.187 -4.512 0.149 1.00 94.75 94 PRO A CA 1
ATOM 777 C C . PRO A 1 94 ? 1.403 -5.780 0.514 1.00 94.75 94 PRO A C 1
ATOM 779 O O . PRO A 1 94 ? 1.298 -6.136 1.683 1.00 94.75 94 PRO A O 1
ATOM 782 N N . VAL A 1 95 ? 0.837 -6.467 -0.478 1.00 92.56 95 VAL A N 1
ATOM 783 C CA . VAL A 1 95 ? -0.013 -7.657 -0.258 1.00 92.56 95 VAL A CA 1
ATOM 784 C C . VAL A 1 95 ? 0.658 -8.969 -0.649 1.00 92.56 95 VAL A C 1
ATOM 786 O O . VAL A 1 95 ? 0.194 -10.031 -0.237 1.00 92.56 95 VAL A O 1
ATOM 789 N N . ARG A 1 96 ? 1.706 -8.914 -1.478 1.00 89.50 96 ARG A N 1
ATOM 790 C CA . ARG A 1 96 ? 2.538 -10.061 -1.878 1.00 89.50 96 ARG A CA 1
ATOM 791 C C . ARG A 1 96 ? 3.803 -9.592 -2.589 1.00 89.50 96 ARG A C 1
ATOM 793 O O . ARG A 1 96 ? 3.870 -8.452 -3.057 1.00 89.50 96 ARG A O 1
ATOM 800 N N . GLU A 1 97 ? 4.756 -10.499 -2.744 1.00 88.44 97 GLU A N 1
ATOM 801 C CA . GLU A 1 97 ? 5.948 -10.262 -3.552 1.00 88.44 97 GLU A CA 1
ATOM 802 C C . GLU A 1 97 ? 5.633 -10.312 -5.054 1.00 88.44 97 GLU A C 1
ATOM 804 O O . GLU A 1 97 ? 4.713 -10.987 -5.530 1.00 88.44 97 GLU A O 1
ATOM 809 N N . TRP A 1 98 ? 6.399 -9.534 -5.807 1.00 85.50 98 TRP A N 1
ATOM 810 C CA . TRP A 1 98 ? 6.343 -9.438 -7.252 1.00 85.50 98 TRP A CA 1
ATOM 811 C C . TRP A 1 98 ? 7.752 -9.563 -7.816 1.00 85.50 98 TRP A C 1
ATOM 813 O O . TRP A 1 98 ? 8.614 -8.716 -7.603 1.00 85.50 98 TRP A O 1
ATOM 823 N N . ASN A 1 99 ? 7.968 -10.582 -8.637 1.00 80.44 99 ASN A N 1
ATOM 824 C CA . ASN A 1 99 ? 9.262 -10.886 -9.249 1.00 80.44 99 ASN A CA 1
ATOM 825 C C . ASN A 1 99 ? 9.727 -9.896 -10.345 1.00 80.44 99 ASN A C 1
ATOM 827 O O . ASN A 1 99 ? 10.616 -10.216 -11.134 1.00 80.44 99 ASN A O 1
ATOM 831 N N . GLY A 1 100 ? 9.109 -8.717 -10.457 1.00 74.94 100 GLY A N 1
ATOM 832 C CA . GLY A 1 100 ? 9.451 -7.713 -11.468 1.00 74.94 100 GLY A CA 1
ATOM 833 C C . GLY A 1 100 ? 8.939 -8.024 -12.882 1.00 74.94 100 GLY A C 1
ATOM 834 O O . GLY A 1 100 ? 9.191 -7.250 -13.809 1.00 74.94 100 GLY A O 1
ATOM 835 N N . VAL A 1 101 ? 8.212 -9.131 -13.085 1.00 75.88 101 VAL A N 1
ATOM 836 C CA . VAL A 1 101 ? 7.684 -9.501 -14.406 1.00 75.88 101 VAL A CA 1
ATOM 837 C C . VAL A 1 101 ? 6.466 -8.653 -14.747 1.00 75.88 101 VAL A C 1
ATOM 839 O O . VAL A 1 101 ? 5.484 -8.614 -14.007 1.00 75.88 101 VAL A O 1
ATOM 842 N N . ALA A 1 102 ? 6.510 -7.990 -15.901 1.00 69.06 102 ALA A N 1
ATOM 843 C CA . ALA A 1 102 ? 5.392 -7.183 -16.364 1.00 69.06 102 ALA A CA 1
ATOM 844 C C . ALA A 1 102 ? 4.094 -8.023 -16.458 1.00 69.06 102 ALA A C 1
ATOM 846 O O . ALA A 1 102 ? 4.123 -9.158 -16.953 1.00 69.06 102 ALA A O 1
ATOM 847 N N . PRO A 1 103 ? 2.946 -7.478 -16.020 1.00 69.31 103 PRO A N 1
ATOM 848 C CA . PRO A 1 103 ? 1.651 -8.126 -16.216 1.00 69.31 103 PRO A CA 1
ATOM 849 C C . PRO A 1 103 ? 1.384 -8.368 -17.719 1.00 69.31 103 PRO A C 1
ATOM 851 O O . PRO A 1 103 ? 1.919 -7.641 -18.560 1.00 69.31 103 PRO A O 1
ATOM 854 N N . PRO A 1 104 ? 0.573 -9.374 -18.111 1.00 60.41 104 PRO A N 1
ATOM 855 C CA . PRO A 1 104 ? -0.298 -10.221 -17.285 1.00 60.41 104 PRO A CA 1
ATOM 856 C C . PRO A 1 104 ? 0.340 -11.543 -16.818 1.00 60.41 104 PRO A C 1
ATOM 858 O O . PRO A 1 104 ? -0.287 -12.290 -16.081 1.00 60.41 104 PRO A O 1
ATOM 861 N N . ASN A 1 105 ? 1.574 -11.849 -17.231 1.00 62.97 105 ASN A N 1
ATOM 862 C CA . ASN A 1 105 ? 2.291 -13.066 -16.824 1.00 62.97 105 ASN A CA 1
ATOM 863 C C . ASN A 1 105 ? 3.133 -12.820 -15.562 1.00 62.97 105 ASN A C 1
ATOM 865 O O . ASN A 1 105 ? 4.277 -13.260 -15.479 1.00 62.97 105 ASN A O 1
ATOM 869 N N . HIS A 1 106 ? 2.603 -12.057 -14.610 1.00 58.47 106 HIS A N 1
ATOM 870 C CA . HIS A 1 106 ? 3.280 -11.847 -13.337 1.00 58.47 106 HIS A CA 1
ATOM 871 C C . HIS A 1 106 ? 3.346 -13.178 -12.575 1.00 58.47 106 HIS A C 1
ATOM 873 O O . HIS A 1 106 ? 2.319 -13.786 -12.280 1.00 58.47 106 HIS A O 1
ATOM 879 N N . GLY A 1 107 ? 4.565 -13.653 -12.305 1.00 56.47 107 GLY A N 1
ATOM 880 C CA . GLY A 1 107 ? 4.784 -14.723 -11.340 1.00 56.47 107 GLY A CA 1
ATOM 881 C C . GLY A 1 107 ? 4.534 -14.111 -9.977 1.00 56.47 107 GLY A C 1
ATOM 882 O O . GLY A 1 107 ? 5.265 -13.215 -9.563 1.00 56.47 107 GLY A O 1
ATOM 883 N N . LEU A 1 108 ? 3.422 -14.488 -9.367 1.00 68.00 108 LEU A N 1
ATOM 884 C CA . LEU A 1 108 ? 2.991 -13.897 -8.121 1.00 68.00 108 LEU A CA 1
ATOM 885 C C . LEU A 1 108 ? 3.150 -14.938 -7.005 1.00 68.00 108 LEU A C 1
ATOM 887 O O . LEU A 1 108 ? 2.514 -15.993 -7.065 1.00 68.00 108 LEU A O 1
ATOM 891 N N . ASP A 1 109 ? 3.951 -14.624 -5.990 1.00 69.75 109 ASP A N 1
ATOM 892 C CA . ASP A 1 109 ? 4.148 -15.462 -4.796 1.00 69.75 109 ASP A CA 1
ATOM 893 C C . ASP A 1 109 ? 2.906 -15.491 -3.904 1.00 69.75 109 ASP A C 1
ATOM 895 O O . ASP A 1 109 ? 1.958 -14.752 -4.156 1.00 69.75 109 ASP A O 1
ATOM 899 N N . GLU A 1 110 ? 2.851 -16.353 -2.887 1.00 81.44 110 GLU A N 1
ATOM 900 C CA . GLU A 1 110 ? 1.661 -16.503 -2.037 1.00 81.44 110 GLU A CA 1
ATOM 901 C C . GLU A 1 110 ? 1.155 -15.148 -1.501 1.00 81.44 110 GLU A C 1
ATOM 903 O O . GLU A 1 110 ? 1.918 -14.292 -1.055 1.00 81.44 110 GLU A O 1
ATOM 908 N N . LEU A 1 111 ? -0.158 -14.931 -1.600 1.00 86.56 111 LEU A N 1
ATOM 909 C CA . LEU A 1 111 ? -0.795 -13.717 -1.104 1.00 86.56 111 LEU A CA 1
ATOM 910 C C . LEU A 1 111 ? -0.724 -13.700 0.429 1.00 86.56 111 LEU A C 1
ATOM 912 O O . LEU A 1 111 ? -1.131 -14.672 1.061 1.00 86.56 111 LEU A O 1
ATOM 916 N N . TRP A 1 112 ? -0.315 -12.583 1.038 1.00 88.94 112 TRP A N 1
ATOM 917 C CA . TRP A 1 112 ? -0.225 -12.417 2.502 1.00 88.94 112 TRP A CA 1
ATOM 918 C C . TRP A 1 112 ? -1.600 -12.274 3.185 1.00 88.94 112 TRP A C 1
ATOM 920 O O . TRP A 1 112 ? -1.761 -11.644 4.229 1.00 88.94 112 TRP A O 1
ATOM 930 N N . GLY A 1 113 ? -2.637 -12.839 2.576 1.00 89.31 113 GLY A N 1
ATOM 931 C CA . GLY A 1 113 ? -4.025 -12.675 2.958 1.00 89.31 113 GLY A CA 1
ATOM 932 C C . GLY A 1 113 ? -4.962 -13.275 1.919 1.00 89.31 113 GLY A C 1
ATOM 933 O O . GLY A 1 113 ? -4.628 -14.229 1.220 1.00 89.31 113 GLY A O 1
ATOM 934 N N . THR A 1 114 ? -6.159 -12.709 1.814 1.00 88.88 114 THR A N 1
ATOM 935 C CA . THR A 1 114 ? -7.177 -13.125 0.841 1.00 88.88 114 THR A CA 1
ATOM 936 C C . THR A 1 114 ? -7.808 -11.903 0.192 1.00 88.88 114 THR A C 1
ATOM 938 O O . THR A 1 114 ? -8.152 -10.947 0.884 1.00 88.88 114 THR A O 1
ATOM 941 N N . ILE A 1 115 ? -7.964 -11.924 -1.132 1.00 87.88 115 ILE A N 1
ATOM 942 C CA . ILE A 1 115 ? -8.692 -10.887 -1.869 1.00 87.88 115 ILE A CA 1
ATOM 943 C C . ILE A 1 115 ? -10.084 -11.427 -2.170 1.00 87.88 115 ILE A C 1
ATOM 945 O O . ILE A 1 115 ? -10.234 -12.449 -2.838 1.00 87.88 115 ILE A O 1
ATOM 949 N N . ASN A 1 116 ? -11.100 -10.730 -1.676 1.00 83.69 116 ASN A N 1
ATOM 950 C CA . ASN A 1 116 ? -12.489 -10.979 -2.016 1.00 83.69 116 ASN A CA 1
ATOM 951 C C . ASN A 1 116 ? -12.927 -9.911 -3.015 1.00 83.69 116 ASN A C 1
ATOM 953 O O . ASN A 1 116 ? -12.845 -8.714 -2.743 1.00 83.69 116 ASN A O 1
ATOM 957 N N . CYS A 1 117 ? -13.392 -10.350 -4.181 1.00 68.06 117 CYS A N 1
ATOM 958 C CA . CYS A 1 117 ? -14.059 -9.456 -5.115 1.00 68.06 117 CYS A CA 1
ATOM 959 C C . CYS A 1 117 ? -15.371 -8.990 -4.475 1.00 68.06 117 CYS A C 1
ATOM 961 O O . CYS A 1 117 ? -16.158 -9.818 -4.004 1.00 68.06 117 CYS A O 1
ATOM 963 N N . VAL A 1 118 ? -15.598 -7.677 -4.446 1.00 57.84 118 VAL A N 1
ATOM 964 C CA . VAL A 1 118 ? -16.870 -7.119 -3.989 1.00 57.84 118 VAL A CA 1
ATOM 965 C C . VAL A 1 118 ? -17.932 -7.538 -5.005 1.00 57.84 118 VAL A C 1
ATOM 967 O O . VAL A 1 118 ? -17.977 -7.027 -6.121 1.00 57.84 118 VAL A O 1
ATOM 970 N N . LYS A 1 119 ? -18.768 -8.515 -4.639 1.00 46.12 119 LYS A N 1
ATOM 971 C CA . LYS A 1 119 ? -20.005 -8.800 -5.369 1.00 46.12 119 LYS A CA 1
ATOM 972 C C . LYS A 1 119 ? -20.989 -7.678 -5.048 1.00 46.12 119 LYS A C 1
ATOM 974 O O . LYS A 1 119 ? -21.557 -7.671 -3.959 1.00 46.12 119 LYS A O 1
ATOM 979 N N . ILE A 1 120 ? -21.118 -6.729 -5.970 1.00 45.00 120 ILE A N 1
ATOM 980 C CA . ILE A 1 120 ? -22.302 -5.866 -6.078 1.00 45.00 120 ILE A CA 1
ATOM 981 C C . ILE A 1 120 ? -23.526 -6.685 -6.490 1.00 45.00 120 ILE A C 1
ATOM 983 O O . ILE A 1 120 ? -23.351 -7.663 -7.257 1.00 45.00 120 ILE A O 1
#

Radius of gyration: 18.52 Å; chains: 1; bounding box: 51×27×65 Å

Organism: Staphylococcus hyicus (NCBI:txid1284)

pLDDT: mean 80.22, std 17.68, range [37.78, 95.31]

InterPro domains:
  IPR003646 SH3-like domain, bacterial-type [PF08460] (30-95)
  IPR003646 SH3-like domain, bacterial-type [SM00287] (31-101)

Secondary structure (DSSP, 8-state):
------------------S-EE-TT--EEEEEEEEEEE-SS-EEEESSSSS--TT-EEEEEPTT-EEEEEEEEEETTEEEEEEE-TTS-EEEEEEEEB-SPPTTS--BPPPSEEEEP---